Protein AF-A0A9Q0XS38-F1 (afdb_monomer)

Secondary structure (DSSP, 8-state):
--------------HHHHS-TTEETTTTEEPPPHHHHHHHTT----HHHHTT----------EE-GGG------TT---EEEE-TT-SS-TT-EEEE-TTS-EEEEEPP-

Radius of gyration: 23.95 Å; Cα contacts (8 Å, |Δi|>4): 108; chains: 1; bounding box: 45×61×37 Å

Mean predicted aligned error: 16.51 Å

pLDDT: mean 77.58, std 20.33, range [34.41, 97.94]

InterPro domains:
  IPR014905 HIRAN domain [PF08797] (57-109)

Structure (mmCIF, N/CA/C/O backbone):
data_AF-A0A9Q0XS38-F1
#
_entry.id   AF-A0A9Q0XS38-F1
#
loop_
_atom_site.group_PDB
_atom_site.id
_atom_site.type_symbol
_atom_site.label_atom_id
_atom_site.label_alt_id
_atom_site.label_comp_id
_atom_site.label_asym_id
_atom_site.label_entity_id
_atom_site.label_seq_id
_atom_site.pdbx_PDB_ins_code
_atom_site.Cartn_x
_atom_site.Cartn_y
_atom_site.Cartn_z
_atom_site.occupancy
_atom_site.B_iso_or_equiv
_atom_site.auth_seq_id
_atom_site.auth_comp_id
_atom_site.auth_asym_id
_atom_site.auth_atom_id
_atom_site.pdbx_PDB_model_num
ATOM 1 N N . MET A 1 1 ? 14.194 -46.037 -4.304 1.00 35.38 1 MET A N 1
ATOM 2 C CA . MET A 1 1 ? 14.918 -45.305 -3.244 1.00 35.38 1 MET A CA 1
ATOM 3 C C . MET A 1 1 ? 15.001 -46.201 -2.019 1.00 35.38 1 MET A C 1
ATOM 5 O O . MET A 1 1 ? 13.964 -46.520 -1.457 1.00 35.38 1 MET A O 1
ATOM 9 N N . ALA A 1 2 ? 16.195 -46.681 -1.673 1.00 34.41 2 ALA A N 1
ATOM 10 C CA . ALA A 1 2 ? 16.422 -47.560 -0.527 1.00 34.41 2 ALA A CA 1
ATOM 11 C C . ALA A 1 2 ? 17.211 -46.783 0.530 1.00 34.41 2 ALA A C 1
ATOM 13 O O . ALA A 1 2 ? 18.308 -46.304 0.247 1.00 34.41 2 ALA A O 1
ATOM 14 N N . TRP A 1 3 ? 16.641 -46.637 1.722 1.00 34.62 3 TRP A N 1
ATOM 15 C CA . TRP A 1 3 ? 17.322 -46.046 2.866 1.00 34.62 3 TRP A CA 1
ATOM 16 C C . TRP A 1 3 ? 18.259 -47.102 3.451 1.00 34.62 3 TRP A C 1
ATOM 18 O O . TRP A 1 3 ? 17.805 -48.137 3.936 1.00 34.62 3 TRP A O 1
ATOM 28 N N . LYS A 1 4 ? 19.571 -46.873 3.357 1.00 34.50 4 LYS A N 1
ATOM 29 C CA . LYS A 1 4 ? 20.576 -47.652 4.085 1.00 34.50 4 LYS A CA 1
ATOM 30 C C . LYS A 1 4 ? 20.892 -46.897 5.369 1.00 34.50 4 LYS A C 1
ATOM 32 O O . LYS A 1 4 ? 21.496 -45.831 5.314 1.00 34.50 4 LYS A O 1
ATOM 37 N N . PHE A 1 5 ? 20.486 -47.443 6.510 1.00 40.66 5 PHE A N 1
ATOM 38 C CA . PHE A 1 5 ? 21.067 -47.045 7.785 1.00 40.66 5 PHE A CA 1
ATOM 39 C C . PHE A 1 5 ? 22.499 -47.585 7.806 1.00 40.66 5 PHE A C 1
ATOM 41 O O . PHE A 1 5 ? 22.703 -48.797 7.777 1.00 40.66 5 PHE A O 1
ATOM 48 N N . LEU A 1 6 ? 23.485 -46.689 7.768 1.00 43.88 6 LEU A N 1
ATOM 49 C CA . LEU A 1 6 ? 24.872 -47.041 8.050 1.00 43.88 6 LEU A CA 1
ATOM 50 C C . LEU A 1 6 ? 24.936 -47.349 9.550 1.00 43.88 6 LEU A C 1
ATOM 52 O O . LEU A 1 6 ? 24.783 -46.459 10.380 1.00 43.88 6 LEU A O 1
ATOM 56 N N . SER A 1 7 ? 25.072 -48.633 9.869 1.00 49.88 7 SER A N 1
ATOM 57 C CA . SER A 1 7 ? 25.092 -49.216 11.216 1.00 49.88 7 SER A CA 1
ATOM 58 C C . SER A 1 7 ? 26.347 -48.889 12.023 1.00 49.88 7 SER A C 1
ATOM 60 O O . SER A 1 7 ? 26.498 -49.379 13.138 1.00 49.88 7 SER A O 1
ATOM 62 N N . ASP A 1 8 ? 27.234 -48.063 11.483 1.00 52.25 8 ASP A N 1
ATOM 63 C CA . ASP A 1 8 ? 28.558 -47.841 12.047 1.00 52.25 8 ASP A CA 1
ATOM 64 C C . ASP A 1 8 ? 28.575 -46.481 12.747 1.00 52.25 8 ASP A C 1
ATOM 66 O O . ASP A 1 8 ? 29.344 -45.589 12.400 1.00 52.25 8 ASP A O 1
ATOM 70 N N . PHE A 1 9 ? 27.655 -46.313 13.702 1.00 48.19 9 PHE A N 1
ATOM 71 C CA . PHE A 1 9 ? 27.689 -45.243 14.698 1.00 48.19 9 PHE A CA 1
ATOM 72 C C . PHE A 1 9 ? 28.718 -45.645 15.770 1.00 48.19 9 PHE A C 1
ATOM 74 O O . PHE A 1 9 ? 28.434 -46.555 16.556 1.00 48.19 9 PHE A O 1
ATOM 81 N N . PRO A 1 10 ? 29.908 -45.022 15.838 1.00 48.97 10 PRO A N 1
ATOM 82 C CA . PRO A 1 10 ? 30.805 -45.211 16.965 1.00 48.97 10 PRO A CA 1
ATOM 83 C C . PRO A 1 10 ? 30.223 -44.403 18.131 1.00 48.97 10 PRO A C 1
ATOM 85 O O . PRO A 1 10 ? 30.069 -43.189 18.035 1.00 48.97 10 PRO A O 1
ATOM 88 N N . TRP A 1 11 ? 29.857 -45.074 19.223 1.00 48.94 11 TRP A N 1
ATOM 89 C CA . TRP A 1 11 ? 29.331 -44.441 20.443 1.00 48.94 11 TRP A CA 1
ATOM 90 C C . TRP A 1 11 ? 30.412 -43.734 21.283 1.00 48.94 11 TRP A C 1
ATOM 92 O O . TRP A 1 11 ? 30.122 -43.254 22.378 1.00 48.94 11 TRP A O 1
ATOM 102 N N . GLU A 1 12 ? 31.650 -43.661 20.793 1.00 51.22 12 GLU A N 1
ATOM 103 C CA . GLU A 1 12 ? 32.696 -42.831 21.386 1.00 51.22 12 GLU A CA 1
ATOM 104 C C . GLU A 1 12 ? 32.477 -41.379 20.959 1.00 51.22 12 GLU A C 1
ATOM 106 O O . GLU A 1 12 ? 32.822 -40.958 19.858 1.00 51.22 12 GLU A O 1
ATOM 111 N N . LEU A 1 13 ? 31.830 -40.628 21.848 1.00 52.50 13 LEU A N 1
ATOM 112 C CA . LEU A 1 13 ? 31.740 -39.177 21.779 1.00 52.50 13 LEU A CA 1
ATOM 113 C C . LEU A 1 13 ? 33.161 -38.604 21.837 1.00 52.50 13 LEU A C 1
ATOM 115 O O . LEU A 1 13 ? 33.836 -38.772 22.852 1.00 52.50 13 LEU A O 1
ATOM 119 N N . ASP A 1 14 ? 33.600 -37.934 20.772 1.00 58.72 14 ASP A N 1
ATOM 120 C CA . ASP A 1 14 ? 34.826 -37.138 20.797 1.00 58.72 14 ASP A CA 1
ATOM 121 C C . ASP A 1 14 ? 34.632 -35.977 21.798 1.00 58.72 14 ASP A C 1
ATOM 123 O O . ASP A 1 14 ? 33.740 -35.140 21.589 1.00 58.72 14 ASP A O 1
ATOM 127 N N . PRO A 1 15 ? 35.388 -35.929 22.913 1.00 56.75 15 PRO A N 1
ATOM 128 C CA . PRO A 1 15 ? 35.237 -34.891 23.930 1.00 56.75 15 PRO A CA 1
ATOM 129 C C . PRO A 1 15 ? 35.476 -33.483 23.380 1.00 56.75 15 PRO A C 1
ATOM 131 O O . PRO A 1 15 ? 34.891 -32.528 23.899 1.00 56.75 15 PRO A O 1
ATOM 134 N N . ASP A 1 16 ? 36.284 -33.362 22.323 1.00 61.22 16 ASP A N 1
ATOM 135 C CA . ASP A 1 16 ? 36.658 -32.080 21.730 1.00 61.22 16 ASP A CA 1
ATOM 136 C C . ASP A 1 16 ? 35.484 -31.452 20.957 1.00 61.22 16 ASP A C 1
ATOM 138 O O . ASP A 1 16 ? 35.365 -30.231 20.897 1.00 61.22 16 ASP A O 1
ATOM 142 N N . LEU A 1 17 ? 34.547 -32.267 20.452 1.00 55.44 17 LEU A N 1
ATOM 143 C CA . LEU A 1 17 ? 33.346 -31.799 19.743 1.00 55.44 17 LEU A CA 1
ATOM 144 C C . LEU A 1 17 ? 32.199 -31.397 20.683 1.00 55.44 17 LEU A C 1
ATOM 146 O O . LEU A 1 17 ? 31.332 -30.616 20.296 1.00 55.44 17 LEU A O 1
ATOM 150 N N . TYR A 1 18 ? 32.164 -31.915 21.916 1.00 52.69 18 TYR A N 1
ATOM 151 C CA . TYR A 1 18 ? 31.080 -31.625 22.868 1.00 52.69 18 TYR A CA 1
ATOM 152 C C . TYR A 1 18 ? 31.200 -30.228 23.504 1.00 52.69 18 TYR A C 1
ATOM 154 O O . TYR A 1 18 ? 30.210 -29.666 23.977 1.00 52.69 18 TYR A O 1
ATOM 162 N N . GLY A 1 19 ? 32.408 -29.655 23.516 1.00 54.03 19 GLY A N 1
ATOM 163 C CA . GLY A 1 19 ? 32.655 -28.300 24.016 1.00 54.03 19 GLY A CA 1
ATOM 164 C C . GLY A 1 19 ? 32.111 -27.199 23.103 1.00 54.03 19 GLY A C 1
ATOM 165 O O . GLY A 1 19 ? 31.785 -26.105 23.578 1.00 54.03 19 GLY A O 1
ATOM 166 N N . ASP A 1 20 ? 31.947 -27.501 21.816 1.00 58.47 20 ASP A N 1
ATOM 167 C CA . ASP A 1 20 ? 31.521 -26.537 20.815 1.00 58.47 20 ASP A CA 1
ATOM 168 C C . ASP A 1 20 ? 29.996 -26.432 20.788 1.00 58.47 20 ASP A C 1
ATOM 170 O O . ASP A 1 20 ? 29.283 -27.236 20.188 1.00 58.47 20 ASP A O 1
ATOM 174 N N . ARG A 1 21 ? 29.475 -25.361 21.404 1.00 61.53 21 ARG A N 1
ATOM 175 C CA . ARG A 1 21 ? 28.034 -25.022 21.468 1.00 61.53 21 ARG A CA 1
ATOM 176 C C . ARG A 1 21 ? 27.355 -24.861 20.103 1.00 61.53 21 ARG A C 1
ATOM 178 O O . ARG A 1 21 ? 26.148 -24.635 20.047 1.00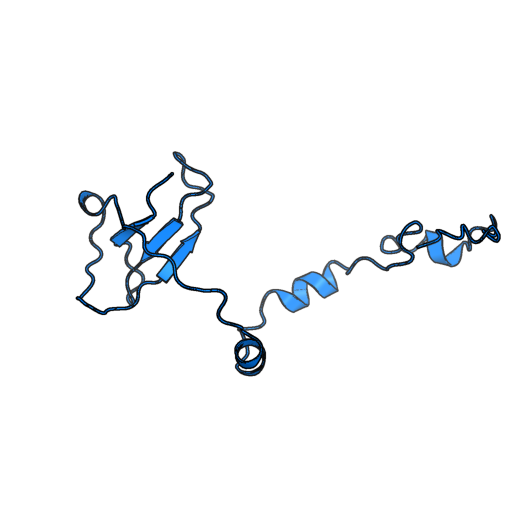 61.53 21 ARG A O 1
ATOM 185 N N . HIS A 1 22 ? 28.125 -24.930 19.025 1.00 67.12 22 HIS A N 1
ATOM 186 C CA . HIS A 1 22 ? 27.659 -24.784 17.660 1.00 67.12 22 HIS A CA 1
ATOM 187 C C . HIS A 1 22 ? 27.567 -26.124 16.920 1.00 67.12 22 HIS A C 1
ATOM 189 O O . HIS A 1 22 ? 27.018 -26.135 15.833 1.00 67.12 22 HIS A O 1
ATOM 195 N N . TYR A 1 23 ? 28.014 -27.260 17.463 1.00 73.56 23 TYR A N 1
ATOM 196 C CA . TYR A 1 23 ? 27.941 -28.535 16.740 1.00 73.56 23 TYR A CA 1
ATOM 197 C C . TYR A 1 23 ? 26.595 -29.258 16.928 1.00 73.56 23 TYR A C 1
ATOM 199 O O . TYR A 1 23 ? 26.163 -29.518 18.052 1.00 73.56 23 TYR A O 1
ATOM 207 N N . ASN A 1 24 ? 25.933 -29.633 15.825 1.00 67.38 24 ASN A N 1
ATOM 208 C CA . ASN A 1 24 ? 24.738 -30.476 15.847 1.00 67.38 24 ASN A CA 1
ATOM 209 C C . ASN A 1 24 ? 25.092 -31.952 15.567 1.00 67.38 24 ASN A C 1
ATOM 211 O O . ASN A 1 24 ? 25.390 -32.304 14.422 1.00 67.38 24 ASN A O 1
ATOM 215 N N . PRO A 1 25 ? 24.970 -32.858 16.554 1.00 65.25 25 PRO A N 1
ATOM 216 C CA . PRO A 1 25 ? 25.325 -34.266 16.378 1.00 65.25 25 PRO A CA 1
ATOM 217 C C . PRO A 1 25 ? 24.348 -35.047 15.483 1.00 65.25 25 PRO A C 1
ATOM 219 O O . PRO A 1 25 ? 24.691 -36.128 15.007 1.00 65.25 25 PRO A O 1
ATOM 222 N N . PHE A 1 26 ? 23.141 -34.527 15.229 1.00 61.22 26 PHE A N 1
ATOM 223 C CA . PHE A 1 26 ? 22.140 -35.190 14.388 1.00 61.22 26 PHE A CA 1
ATOM 224 C C . PHE A 1 26 ? 22.306 -34.868 12.904 1.00 61.22 26 PHE A C 1
ATOM 226 O O . PHE A 1 26 ? 22.072 -35.735 12.064 1.00 61.22 26 PHE A O 1
ATOM 233 N N . THR A 1 27 ? 22.712 -33.639 12.576 1.00 69.31 27 THR A N 1
ATOM 234 C CA . THR A 1 27 ? 22.930 -33.205 11.185 1.00 69.31 27 THR A CA 1
ATOM 235 C C . THR A 1 27 ? 24.406 -33.190 10.785 1.00 69.31 27 THR A C 1
ATOM 237 O O . THR A 1 27 ? 24.695 -33.111 9.597 1.00 69.31 27 THR A O 1
ATOM 240 N N . ARG A 1 28 ? 25.338 -33.330 11.744 1.00 63.66 28 ARG A N 1
ATOM 241 C CA . ARG A 1 28 ? 26.791 -33.127 11.571 1.00 63.66 28 ARG A CA 1
ATOM 242 C C . ARG A 1 28 ? 27.146 -31.737 11.027 1.00 63.66 28 ARG A C 1
ATOM 244 O O . ARG A 1 28 ? 28.157 -31.583 10.347 1.00 63.66 28 ARG A O 1
ATOM 251 N N . GLU A 1 29 ? 26.328 -30.733 11.328 1.00 70.00 29 GLU A N 1
ATOM 252 C CA . GLU A 1 29 ? 26.542 -29.352 10.888 1.00 70.00 29 GLU A CA 1
ATOM 253 C C . GLU A 1 29 ? 26.883 -28.443 12.068 1.00 70.00 29 GLU A C 1
ATOM 255 O O . GLU A 1 29 ? 26.400 -28.649 13.184 1.00 70.00 29 GLU A O 1
ATOM 260 N N . PHE A 1 30 ? 27.701 -27.422 11.806 1.00 73.62 30 PHE A N 1
ATOM 261 C CA . PHE A 1 30 ? 27.945 -26.336 12.748 1.00 73.62 30 PHE A CA 1
ATOM 262 C C . PHE A 1 30 ? 26.898 -25.235 12.536 1.00 73.62 30 PHE A C 1
ATOM 264 O O . PHE A 1 30 ? 26.741 -24.725 11.428 1.00 73.62 30 PHE A O 1
ATOM 271 N N . TYR A 1 31 ? 26.177 -24.862 13.591 1.00 64.44 31 TYR A N 1
ATOM 272 C CA . TYR A 1 31 ? 25.332 -23.678 13.610 1.00 64.44 31 TYR A CA 1
ATOM 273 C C . TYR A 1 31 ? 26.190 -22.425 13.409 1.00 64.44 31 TYR A C 1
ATOM 275 O O . TYR A 1 31 ? 27.263 -22.323 14.011 1.00 64.44 31 TYR A O 1
ATOM 283 N N . PRO A 1 32 ? 25.721 -21.455 12.605 1.00 62.94 32 PRO A N 1
ATOM 284 C CA . PRO A 1 32 ? 26.407 -20.180 12.483 1.00 62.94 32 PRO A CA 1
ATOM 285 C C . PRO A 1 32 ? 26.475 -19.511 13.857 1.00 62.94 32 PRO A C 1
ATOM 287 O O . PRO A 1 32 ? 25.492 -19.491 14.607 1.00 62.94 32 PRO A O 1
ATOM 290 N N . SER A 1 33 ? 27.648 -18.982 14.194 1.00 67.31 33 SER A N 1
ATOM 291 C CA . SER A 1 33 ? 27.837 -18.244 15.435 1.00 67.31 33 SER A CA 1
ATOM 292 C C . SER A 1 33 ? 27.091 -16.907 15.380 1.00 67.31 33 SER A C 1
ATOM 294 O O . SER A 1 33 ? 26.747 -16.400 14.311 1.00 67.31 33 SER A O 1
ATOM 296 N N . LEU A 1 34 ? 26.856 -16.289 16.541 1.00 59.22 34 LEU A N 1
ATOM 297 C CA . LEU A 1 34 ? 26.295 -14.933 16.587 1.00 59.22 34 LEU A CA 1
ATOM 298 C C . LEU A 1 34 ? 27.151 -13.926 15.799 1.00 59.22 34 LEU A C 1
ATOM 300 O O . LEU A 1 34 ? 26.604 -12.982 15.239 1.00 59.22 34 LEU A O 1
ATOM 304 N N . GLU A 1 35 ? 28.464 -14.137 15.718 1.00 62.72 35 GLU A N 1
ATOM 305 C CA . GLU A 1 35 ? 29.393 -13.281 14.975 1.00 62.72 35 GLU A CA 1
ATOM 306 C C . GLU A 1 35 ? 29.193 -13.420 13.456 1.00 62.72 35 GLU A C 1
ATOM 308 O O . GLU A 1 35 ? 29.139 -12.409 12.751 1.00 62.72 35 GLU A O 1
ATOM 313 N N . ASP A 1 36 ? 28.946 -14.642 12.971 1.00 62.38 36 ASP A N 1
ATOM 314 C CA . ASP A 1 36 ? 28.617 -14.914 11.562 1.00 62.38 36 ASP A CA 1
ATOM 315 C C . ASP A 1 36 ? 27.273 -14.288 11.157 1.00 62.38 36 ASP A C 1
ATOM 317 O O . ASP A 1 36 ? 27.113 -13.767 10.053 1.00 62.38 36 ASP A O 1
ATOM 321 N N . ILE A 1 37 ? 26.297 -14.296 12.072 1.00 62.41 37 ILE A N 1
ATOM 322 C CA . ILE A 1 37 ? 24.966 -13.717 11.840 1.00 62.41 37 ILE A CA 1
ATOM 323 C C . ILE A 1 37 ? 25.035 -12.185 11.795 1.00 62.41 37 ILE A C 1
ATOM 325 O O . ILE A 1 37 ? 24.385 -11.552 10.959 1.00 62.41 37 ILE A O 1
ATOM 329 N N . VAL A 1 38 ? 25.823 -11.568 12.681 1.00 59.00 38 VAL A N 1
ATOM 330 C CA . VAL A 1 38 ? 25.958 -10.105 12.747 1.00 59.00 38 VAL A CA 1
ATOM 331 C C . VAL A 1 38 ? 26.678 -9.560 11.509 1.00 59.00 38 VAL A C 1
ATOM 333 O O . VAL A 1 38 ? 26.268 -8.514 11.001 1.00 59.00 38 VAL A O 1
ATOM 336 N N . GLY A 1 39 ? 27.652 -10.293 10.952 1.00 52.97 39 GLY A N 1
ATOM 337 C CA . GLY A 1 39 ? 28.353 -9.916 9.716 1.00 52.97 39 GLY A CA 1
ATOM 338 C C . GLY A 1 39 ? 27.451 -9.816 8.477 1.00 52.97 39 GLY A C 1
ATOM 339 O O . GLY A 1 39 ? 27.707 -8.995 7.598 1.00 52.97 39 GLY A O 1
ATOM 340 N N . ALA A 1 40 ? 26.350 -10.572 8.430 1.00 55.16 40 ALA A N 1
ATOM 341 C CA . ALA A 1 40 ? 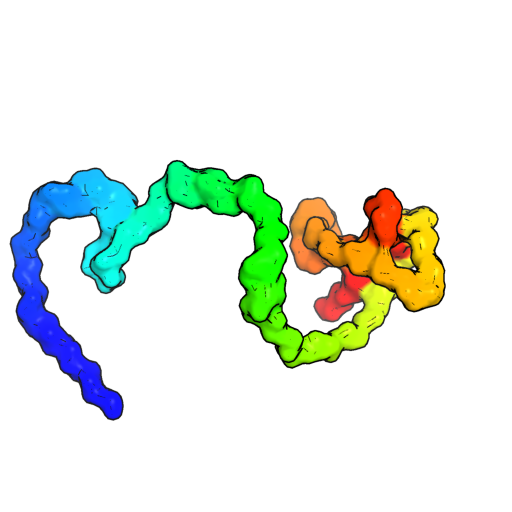25.400 -10.541 7.315 1.00 55.16 40 ALA A CA 1
ATOM 342 C C . ALA A 1 40 ? 24.398 -9.368 7.378 1.00 55.16 40 ALA A C 1
ATOM 344 O O . ALA A 1 40 ? 23.754 -9.042 6.383 1.00 55.16 40 ALA A O 1
ATOM 345 N N . SER A 1 41 ? 24.237 -8.720 8.537 1.00 54.28 41 SER A N 1
ATOM 346 C CA . SER A 1 41 ? 23.104 -7.811 8.785 1.00 54.28 41 SER A CA 1
ATOM 347 C C . SER A 1 41 ? 23.269 -6.366 8.277 1.00 54.28 41 SER A C 1
ATOM 349 O O . SER A 1 41 ? 22.349 -5.563 8.436 1.00 54.28 41 SER A O 1
ATOM 351 N N . VAL A 1 42 ? 24.389 -6.023 7.626 1.00 51.69 42 VAL A N 1
ATOM 352 C CA . VAL A 1 42 ? 24.636 -4.676 7.053 1.00 51.69 42 VAL A CA 1
ATOM 353 C C . VAL A 1 42 ? 25.288 -4.738 5.659 1.00 51.69 42 VAL A C 1
ATOM 355 O O . VAL A 1 42 ? 25.939 -3.792 5.223 1.00 51.69 42 VAL A O 1
ATOM 358 N N . ALA A 1 43 ? 25.126 -5.839 4.921 1.00 51.22 43 ALA A N 1
ATOM 359 C CA . ALA A 1 43 ? 25.478 -5.856 3.504 1.00 51.22 43 ALA A CA 1
ATOM 360 C C . ALA A 1 43 ? 24.289 -5.311 2.700 1.00 51.22 43 ALA A C 1
ATOM 362 O O . ALA A 1 43 ? 23.222 -5.923 2.649 1.00 51.22 43 ALA A O 1
ATOM 363 N N . GLY A 1 44 ? 24.448 -4.117 2.123 1.00 57.50 44 GLY A N 1
ATOM 364 C CA . GLY A 1 44 ? 23.532 -3.630 1.096 1.00 57.50 44 GLY A CA 1
ATOM 365 C C . GLY A 1 44 ? 23.447 -4.657 -0.030 1.00 57.50 44 GLY A C 1
ATOM 366 O O . GLY A 1 44 ? 24.461 -5.252 -0.382 1.00 57.50 44 GLY A O 1
ATOM 367 N N . VAL A 1 45 ? 22.237 -4.879 -0.545 1.00 59.84 45 VAL A N 1
ATOM 368 C CA . VAL A 1 45 ? 21.979 -5.773 -1.682 1.00 59.84 45 VAL A CA 1
ATOM 369 C C . VAL A 1 45 ? 22.958 -5.403 -2.797 1.00 59.84 45 VAL A C 1
ATOM 371 O O . VAL A 1 45 ? 22.936 -4.259 -3.255 1.00 59.84 45 VAL A O 1
ATOM 374 N N . THR A 1 46 ? 23.870 -6.305 -3.155 1.00 61.34 46 THR A N 1
ATOM 375 C CA . THR A 1 46 ? 24.863 -6.023 -4.197 1.00 61.34 46 THR A CA 1
ATOM 376 C C . THR A 1 46 ? 24.242 -6.275 -5.569 1.00 61.34 46 THR A C 1
ATOM 378 O O . THR A 1 46 ? 23.310 -7.069 -5.691 1.00 61.34 46 THR A O 1
ATOM 381 N N . ASP A 1 47 ? 24.727 -5.605 -6.618 1.00 60.94 47 ASP A N 1
ATOM 382 C CA . ASP A 1 47 ? 24.213 -5.820 -7.981 1.00 60.94 47 ASP A CA 1
ATOM 383 C C . ASP A 1 47 ? 24.381 -7.289 -8.434 1.00 60.94 47 ASP A C 1
ATOM 385 O O . ASP A 1 47 ? 23.545 -7.807 -9.170 1.00 60.94 47 ASP A O 1
ATOM 389 N N . GLU A 1 48 ? 25.388 -8.000 -7.910 1.00 65.31 48 GLU A N 1
ATOM 390 C CA . GLU A 1 48 ? 25.606 -9.435 -8.154 1.00 65.31 48 GLU A CA 1
ATOM 391 C C . GLU A 1 48 ? 24.499 -10.321 -7.542 1.00 65.31 48 GLU A C 1
ATOM 393 O O . GLU A 1 48 ? 24.134 -11.351 -8.116 1.00 65.31 48 GLU A O 1
ATOM 398 N N . ASP A 1 49 ? 23.899 -9.907 -6.418 1.00 63.31 49 ASP A N 1
ATOM 399 C CA . ASP A 1 49 ? 22.752 -10.604 -5.817 1.00 63.31 49 ASP A CA 1
ATOM 400 C C . ASP A 1 49 ? 21.477 -10.431 -6.663 1.00 63.31 49 ASP A C 1
ATOM 402 O O . ASP A 1 49 ? 20.599 -11.298 -6.668 1.00 63.31 49 ASP A O 1
ATOM 406 N N . LEU A 1 50 ? 21.363 -9.319 -7.401 1.00 63.72 50 LEU A N 1
ATOM 407 C CA . LEU A 1 50 ? 20.208 -9.032 -8.256 1.00 63.72 50 LEU A CA 1
ATOM 408 C C . LEU A 1 50 ? 20.204 -9.871 -9.538 1.00 63.72 50 LEU A C 1
ATOM 410 O O . LEU A 1 50 ? 19.127 -10.266 -9.989 1.00 63.72 50 LEU A O 1
ATOM 414 N N . ASP A 1 51 ? 21.378 -10.202 -10.078 1.00 70.06 51 ASP A N 1
ATOM 415 C CA . ASP A 1 51 ? 21.526 -11.032 -11.284 1.00 70.06 51 ASP A CA 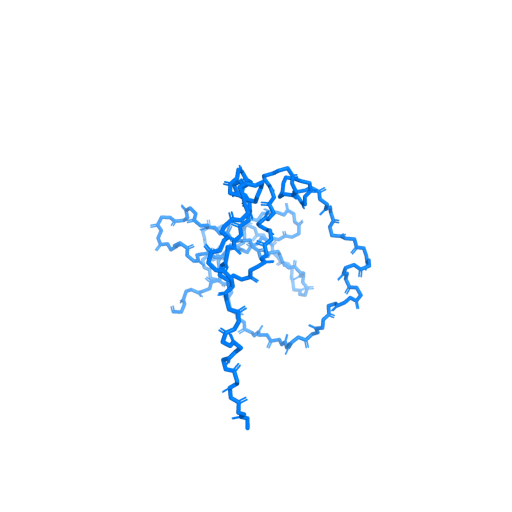1
ATOM 416 C C . ASP A 1 51 ? 21.064 -12.486 -11.076 1.00 70.06 51 ASP A C 1
ATOM 418 O O . ASP A 1 51 ? 20.753 -13.198 -12.034 1.00 70.06 51 ASP A O 1
ATOM 422 N N . SER A 1 52 ? 20.940 -12.922 -9.819 1.00 81.31 52 SER A N 1
ATOM 423 C CA . SER A 1 52 ? 20.411 -14.243 -9.457 1.00 81.31 52 SER A CA 1
ATOM 424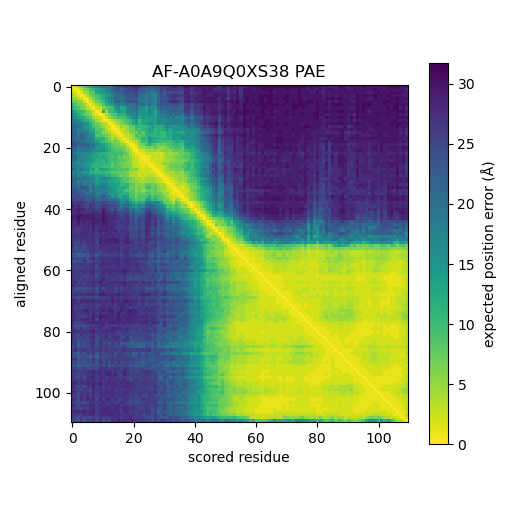 C C . SER A 1 52 ? 18.883 -14.273 -9.286 1.00 81.31 52 SER A C 1
ATOM 426 O O . SER A 1 52 ? 18.301 -15.345 -9.088 1.00 81.31 52 SER A O 1
ATOM 428 N N . ASN A 1 53 ? 18.198 -13.126 -9.364 1.00 84.81 53 ASN A N 1
ATOM 429 C CA . ASN A 1 53 ? 16.763 -13.049 -9.100 1.00 84.81 53 ASN A CA 1
ATOM 430 C C . ASN A 1 53 ? 15.933 -13.504 -10.307 1.00 84.81 53 ASN A C 1
ATOM 432 O O . ASN A 1 53 ? 15.939 -12.893 -11.374 1.00 84.81 53 ASN A O 1
ATOM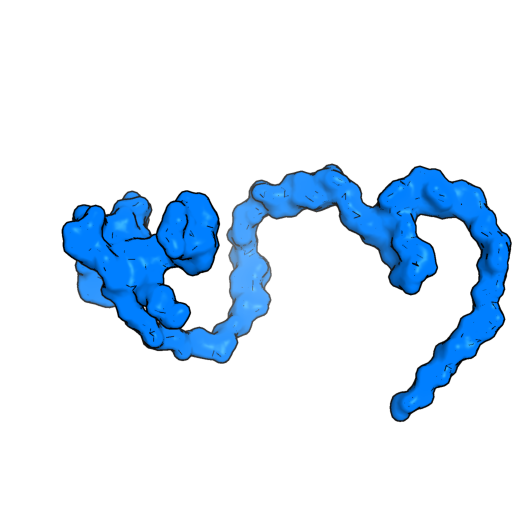 436 N N . VAL A 1 54 ? 15.131 -14.554 -10.115 1.00 92.62 54 VAL A N 1
ATOM 437 C CA . VAL A 1 54 ? 14.201 -15.060 -11.133 1.00 92.62 54 VAL A CA 1
ATOM 438 C C . VAL A 1 54 ? 12.792 -14.517 -10.889 1.00 92.62 54 VAL A C 1
ATOM 440 O O . VAL A 1 54 ? 12.275 -14.546 -9.771 1.00 92.62 54 VAL A O 1
ATOM 443 N N . LEU A 1 55 ? 12.130 -14.056 -11.954 1.00 92.19 55 LEU A N 1
ATOM 444 C CA . LEU A 1 55 ? 10.729 -13.642 -11.897 1.00 92.19 55 LEU A CA 1
ATOM 445 C C . LEU A 1 55 ? 9.818 -14.861 -11.695 1.00 92.19 55 LEU A C 1
ATOM 447 O O . LEU A 1 55 ? 9.569 -15.623 -12.627 1.00 92.19 55 LEU A O 1
ATOM 451 N N . PHE A 1 56 ? 9.252 -15.003 -10.496 1.00 95.12 56 PHE A N 1
ATOM 452 C CA . PHE A 1 56 ? 8.255 -16.044 -10.219 1.00 95.12 56 PHE A CA 1
ATOM 453 C C . PHE A 1 56 ? 6.896 -15.768 -10.879 1.00 95.12 56 PHE A C 1
ATOM 455 O O . PHE A 1 56 ? 6.178 -16.698 -11.239 1.00 95.12 56 PHE A O 1
ATOM 462 N N . GLY A 1 57 ? 6.519 -14.496 -11.026 1.00 96.50 57 GLY A N 1
ATOM 463 C CA . GLY A 1 57 ? 5.238 -14.091 -11.600 1.00 96.50 57 GLY A CA 1
ATOM 464 C C . GLY A 1 57 ? 4.820 -12.687 -11.173 1.00 96.50 57 GLY A C 1
ATOM 465 O O . GLY A 1 57 ? 5.591 -11.956 -10.556 1.00 96.50 57 GLY A O 1
ATOM 466 N N . SER A 1 58 ? 3.581 -12.307 -11.492 1.00 95.75 58 SER A N 1
ATOM 467 C CA . SER A 1 58 ? 2.988 -11.034 -11.066 1.00 95.75 58 SER A CA 1
ATOM 468 C C . SER A 1 58 ? 1.636 -11.261 -10.398 1.00 95.75 58 SER A C 1
ATOM 470 O O . SER A 1 58 ? 0.876 -12.151 -10.783 1.00 95.75 58 SER A O 1
ATOM 472 N N . LEU A 1 59 ? 1.333 -10.444 -9.391 1.00 95.62 59 LEU A N 1
ATOM 473 C CA . LEU A 1 59 ? 0.063 -10.462 -8.677 1.00 95.62 59 LEU A CA 1
ATOM 474 C C . LEU A 1 59 ? -0.580 -9.081 -8.755 1.00 95.62 59 LEU A C 1
ATOM 476 O O . LEU A 1 59 ? 0.084 -8.062 -8.576 1.00 95.62 59 LEU A O 1
ATOM 480 N N . ARG A 1 60 ? -1.894 -9.051 -8.990 1.00 95.81 60 ARG A N 1
ATOM 481 C CA . ARG A 1 60 ? -2.695 -7.828 -8.905 1.00 95.81 60 ARG A CA 1
ATOM 482 C C . ARG A 1 60 ?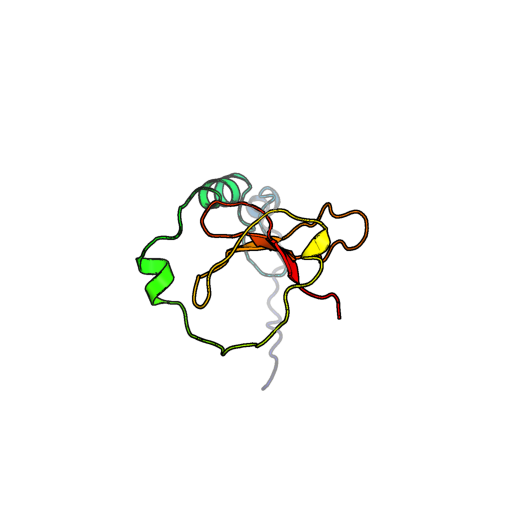 -3.399 -7.774 -7.557 1.00 95.81 60 ARG A C 1
ATOM 484 O O . ARG A 1 60 ? -4.070 -8.725 -7.168 1.00 95.81 60 ARG A O 1
ATOM 491 N N . GLY A 1 61 ? -3.260 -6.647 -6.873 1.00 93.94 61 GLY A N 1
ATOM 492 C CA . GLY A 1 61 ? -3.912 -6.370 -5.599 1.00 93.94 61 GLY A CA 1
ATOM 493 C C . GLY A 1 61 ? -4.420 -4.935 -5.538 1.00 93.94 61 GLY A C 1
ATOM 494 O O . GLY A 1 61 ? -4.181 -4.137 -6.444 1.00 93.94 61 GLY A O 1
ATOM 495 N N . SER A 1 62 ? -5.131 -4.613 -4.461 1.00 95.75 62 SER A N 1
ATOM 496 C CA . SER A 1 62 ? -5.643 -3.266 -4.202 1.00 95.75 62 SER A CA 1
ATOM 497 C C . SER A 1 62 ? -5.033 -2.693 -2.931 1.00 95.75 62 SER A C 1
ATOM 499 O O . SER A 1 62 ? -4.941 -3.383 -1.911 1.00 95.75 62 SER A O 1
ATOM 501 N N . VAL A 1 63 ? -4.692 -1.407 -2.988 1.00 96.69 63 VAL A N 1
ATOM 502 C CA . VAL A 1 63 ? -4.351 -0.609 -1.810 1.00 96.69 63 VAL A CA 1
ATOM 503 C C . VAL A 1 63 ? -5.646 -0.083 -1.196 1.00 96.69 63 VAL A C 1
ATOM 505 O O . VAL A 1 63 ? -6.487 0.490 -1.888 1.00 96.69 63 VAL A O 1
ATOM 508 N N . VAL A 1 64 ? -5.828 -0.306 0.102 1.00 97.19 64 VAL A N 1
ATOM 509 C CA . VAL A 1 64 ? -6.993 0.139 0.875 1.00 97.19 64 VAL A CA 1
ATOM 510 C C . VAL A 1 64 ? -6.565 1.110 1.973 1.00 97.19 64 VAL A C 1
ATOM 512 O O . VAL A 1 64 ? -5.380 1.312 2.225 1.00 97.19 64 VAL A O 1
ATOM 515 N N . GLY A 1 65 ? -7.541 1.740 2.629 1.00 96.44 65 GLY A N 1
ATOM 516 C CA . GLY A 1 65 ? -7.264 2.682 3.716 1.00 96.44 65 GLY A CA 1
ATOM 517 C C . GLY A 1 65 ? -6.809 4.070 3.256 1.00 96.44 65 GLY A C 1
ATOM 518 O O . GLY A 1 65 ? -6.406 4.860 4.098 1.00 96.44 65 GLY A O 1
ATOM 519 N N . LEU A 1 66 ? -6.949 4.397 1.964 1.00 96.50 66 LEU A N 1
ATOM 520 C CA . LEU A 1 66 ? -6.505 5.668 1.361 1.00 96.50 66 LEU A CA 1
ATOM 521 C C . LEU A 1 66 ? -6.993 6.920 2.106 1.00 96.50 66 LEU A C 1
ATOM 523 O O . LEU A 1 66 ? -6.304 7.925 2.160 1.00 96.50 66 LEU A O 1
ATOM 527 N N . ARG A 1 67 ? -8.180 6.862 2.719 1.00 97.38 67 ARG A N 1
ATOM 528 C CA . ARG A 1 67 ? -8.762 7.992 3.462 1.00 97.38 67 ARG A CA 1
ATOM 529 C C . ARG A 1 67 ? -8.025 8.348 4.763 1.00 97.38 67 ARG A C 1
ATOM 531 O O . ARG A 1 67 ? -8.334 9.375 5.352 1.00 97.38 67 ARG A O 1
ATOM 538 N N . TYR A 1 68 ? -7.161 7.462 5.260 1.00 96.81 68 TYR A N 1
ATOM 539 C CA . TYR A 1 68 ? -6.486 7.606 6.555 1.00 96.81 68 TYR A CA 1
ATOM 540 C C . TYR A 1 68 ? -5.049 8.114 6.428 1.00 96.81 68 TYR A C 1
ATOM 542 O O . TYR A 1 68 ? -4.414 8.370 7.447 1.00 96.81 68 TYR A O 1
ATOM 550 N N . TYR A 1 69 ? -4.547 8.270 5.202 1.00 96.69 69 TYR A N 1
ATOM 551 C CA . TYR A 1 69 ? -3.181 8.699 4.942 1.00 96.69 69 TYR A CA 1
ATOM 552 C C . TYR A 1 69 ? -3.145 9.816 3.906 1.00 96.69 69 TYR A C 1
ATOM 554 O O . TYR A 1 69 ? -4.086 10.008 3.140 1.00 96.69 69 TYR A O 1
ATOM 562 N N . THR A 1 70 ? -2.053 10.571 3.914 1.00 96.62 70 THR A N 1
ATOM 563 C CA . THR A 1 70 ? -1.873 11.759 3.073 1.00 96.62 70 THR A CA 1
ATOM 564 C C . THR A 1 70 ? -0.959 11.518 1.880 1.00 96.62 70 THR A C 1
ATOM 566 O O . THR A 1 70 ? -0.854 12.400 1.034 1.00 96.62 70 THR A O 1
ATOM 569 N N . GLY A 1 71 ? -0.297 10.359 1.807 1.00 96.06 71 GLY A N 1
ATOM 570 C CA . GLY A 1 71 ? 0.614 10.039 0.718 1.00 96.06 71 GLY A CA 1
ATOM 571 C C . GLY A 1 71 ? -0.110 10.060 -0.622 1.00 96.06 71 GLY A C 1
ATOM 572 O O . GLY A 1 71 ? -1.143 9.413 -0.806 1.00 96.06 71 GLY A O 1
ATOM 573 N N . VAL A 1 72 ? 0.456 10.806 -1.564 1.00 96.25 72 VAL A N 1
ATOM 574 C CA . VAL A 1 72 ? -0.038 10.900 -2.939 1.00 96.25 72 VAL A CA 1
ATOM 575 C C . VAL A 1 72 ? 0.828 10.024 -3.832 1.00 96.25 72 VAL A C 1
ATOM 577 O O . VAL A 1 72 ? 2.032 9.891 -3.603 1.00 96.25 72 VAL A O 1
ATOM 580 N N . VAL A 1 73 ? 0.203 9.423 -4.841 1.00 97.06 73 VAL A N 1
ATOM 581 C CA . VAL A 1 73 ? 0.875 8.622 -5.861 1.00 97.06 73 VAL A CA 1
ATOM 582 C C . VAL A 1 73 ? 0.332 9.002 -7.233 1.00 97.06 73 VAL A C 1
ATOM 584 O O . VAL A 1 73 ? -0.866 9.259 -7.384 1.00 97.06 73 VAL A O 1
ATOM 587 N N . ASN A 1 74 ? 1.201 9.04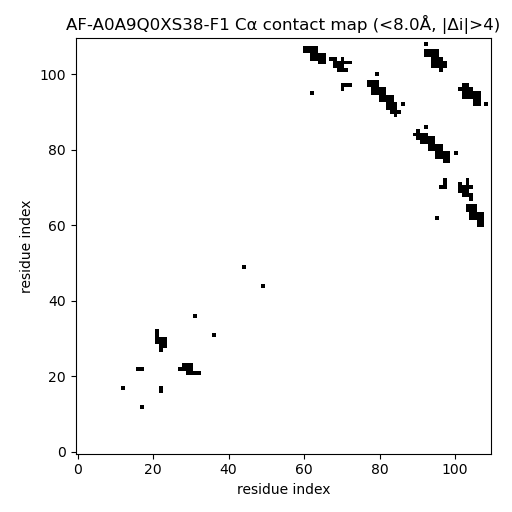4 -8.234 1.00 96.69 74 ASN A N 1
ATOM 588 C CA . ASN A 1 74 ? 0.824 9.279 -9.618 1.00 96.69 74 ASN A CA 1
ATOM 589 C C . ASN A 1 74 ? 0.484 7.965 -10.330 1.00 96.69 74 ASN A C 1
ATOM 591 O O . ASN A 1 74 ? 0.872 6.868 -9.920 1.00 96.69 74 ASN A O 1
ATOM 595 N N . ASN A 1 75 ? -0.224 8.072 -11.454 1.00 96.31 75 ASN A N 1
ATOM 596 C CA . ASN A 1 75 ? -0.435 6.921 -12.326 1.00 96.31 75 ASN A CA 1
ATOM 597 C C . ASN A 1 75 ? 0.910 6.429 -12.877 1.00 96.31 75 ASN A C 1
ATOM 599 O O . ASN A 1 75 ? 1.716 7.229 -13.346 1.00 96.31 75 ASN A O 1
ATOM 603 N N . ASN A 1 76 ? 1.106 5.108 -12.876 1.00 94.25 76 ASN A N 1
ATOM 604 C CA . ASN A 1 76 ? 2.349 4.435 -13.278 1.00 94.25 76 ASN A CA 1
ATOM 605 C C . ASN A 1 76 ? 3.572 4.740 -12.391 1.00 94.25 76 ASN A C 1
ATOM 607 O O . ASN A 1 76 ? 4.702 4.505 -12.812 1.00 94.25 76 ASN A O 1
ATOM 611 N N . GLU A 1 77 ? 3.365 5.232 -11.171 1.00 94.56 77 GLU A N 1
ATOM 612 C CA . GLU A 1 77 ? 4.439 5.403 -10.193 1.00 94.56 77 GLU A CA 1
ATOM 613 C C . GLU A 1 77 ? 4.650 4.117 -9.379 1.00 94.56 77 GLU A C 1
ATOM 615 O O . GLU A 1 77 ? 3.700 3.416 -9.015 1.00 94.56 77 GLU A O 1
ATOM 620 N N . MET A 1 78 ? 5.916 3.792 -9.108 1.00 95.25 78 MET A N 1
ATOM 621 C CA . MET A 1 78 ? 6.273 2.671 -8.242 1.00 95.25 78 MET A CA 1
ATOM 622 C C . MET A 1 78 ? 6.011 3.013 -6.775 1.00 95.25 78 MET A C 1
ATOM 624 O O . MET A 1 78 ? 6.177 4.148 -6.338 1.00 95.25 78 MET A O 1
ATOM 628 N N . VAL A 1 79 ? 5.641 2.000 -6.000 1.00 97.25 79 VAL A N 1
ATOM 629 C CA . VAL A 1 79 ? 5.408 2.121 -4.559 1.00 97.25 79 VAL A CA 1
ATOM 630 C C . VAL A 1 79 ? 6.263 1.120 -3.803 1.00 97.25 79 VAL A C 1
ATOM 632 O O . VAL A 1 79 ? 6.551 0.030 -4.299 1.00 97.25 79 VAL A O 1
ATOM 635 N N . ALA A 1 80 ? 6.637 1.478 -2.581 1.00 96.75 80 ALA A N 1
ATOM 636 C CA . ALA A 1 80 ? 7.357 0.597 -1.681 1.00 96.75 80 ALA A CA 1
ATOM 637 C C . ALA A 1 80 ? 6.377 -0.171 -0.787 1.00 96.75 80 ALA A C 1
ATOM 639 O O . ALA A 1 80 ? 5.446 0.400 -0.215 1.00 96.75 80 ALA A O 1
ATOM 640 N N . LEU A 1 81 ? 6.613 -1.474 -0.635 1.00 96.62 81 LEU A N 1
ATOM 641 C CA . LEU A 1 81 ? 5.889 -2.325 0.305 1.00 96.62 81 LEU A CA 1
ATOM 642 C C . LEU A 1 81 ? 6.741 -2.527 1.557 1.00 96.62 81 LEU A C 1
ATOM 644 O O . LEU A 1 81 ? 7.877 -2.986 1.467 1.00 96.62 81 LEU A O 1
ATOM 648 N N . GLN A 1 82 ? 6.18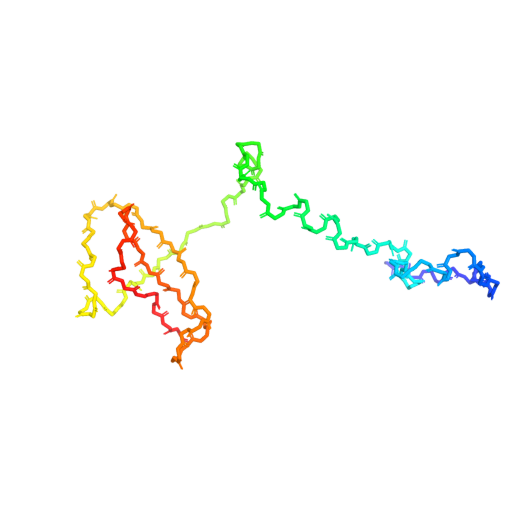7 -2.220 2.729 1.00 96.62 82 GLN A N 1
ATOM 649 C CA . GLN A 1 82 ? 6.889 -2.370 4.002 1.00 96.62 82 GLN A CA 1
ATOM 650 C C . GLN A 1 82 ? 6.034 -3.153 4.999 1.00 96.62 82 GLN A C 1
ATOM 652 O O . GLN A 1 82 ? 4.854 -2.868 5.202 1.00 96.62 82 GLN A O 1
ATOM 657 N N . ARG A 1 83 ? 6.631 -4.153 5.651 1.00 97.44 83 ARG A N 1
ATOM 658 C CA . ARG A 1 83 ? 5.973 -4.912 6.724 1.00 97.44 83 ARG A CA 1
ATOM 659 C C . ARG A 1 83 ? 5.729 -4.017 7.942 1.00 97.44 83 ARG A C 1
ATOM 661 O O . ARG A 1 83 ? 6.602 -3.243 8.327 1.00 97.44 83 ARG A O 1
ATOM 668 N N . GLU A 1 84 ? 4.571 -4.174 8.579 1.00 96.69 84 GLU A N 1
ATOM 669 C CA . GLU A 1 84 ? 4.207 -3.484 9.821 1.00 96.69 84 GLU A CA 1
ATOM 670 C C . GLU A 1 84 ? 3.798 -4.507 10.901 1.00 96.69 84 GLU A C 1
ATOM 672 O O . GLU A 1 84 ? 2.620 -4.653 11.225 1.00 96.69 84 GLU A O 1
ATOM 677 N N . PRO A 1 85 ? 4.757 -5.269 11.461 1.00 96.62 85 PRO A N 1
ATOM 678 C CA . PRO A 1 85 ? 4.456 -6.343 12.412 1.00 96.62 85 PRO A CA 1
ATOM 679 C C . PRO A 1 85 ? 3.893 -5.841 13.749 1.00 96.62 85 PRO A C 1
ATOM 681 O O . PRO A 1 85 ? 3.219 -6.593 14.447 1.00 96.62 85 PRO A O 1
ATOM 684 N N . ALA A 1 86 ? 4.151 -4.577 14.096 1.00 96.25 86 ALA A N 1
ATOM 685 C CA . ALA A 1 86 ? 3.647 -3.928 15.305 1.00 96.25 86 ALA A CA 1
ATOM 686 C C . ALA A 1 86 ? 2.237 -3.326 15.137 1.00 96.25 86 ALA A C 1
ATOM 688 O O . ALA A 1 86 ? 1.758 -2.635 16.036 1.00 96.25 86 ALA A O 1
ATOM 689 N N . ASN A 1 87 ? 1.568 -3.552 14.000 1.00 95.44 87 ASN A N 1
ATOM 690 C CA . ASN A 1 87 ? 0.214 -3.056 13.783 1.00 95.44 87 ASN A CA 1
ATOM 691 C C . ASN A 1 87 ? -0.765 -3.734 14.770 1.00 95.44 87 ASN A C 1
ATOM 693 O O . ASN A 1 87 ? -0.846 -4.966 14.801 1.00 95.44 87 ASN A O 1
ATOM 697 N N . PRO A 1 88 ? -1.536 -2.963 15.562 1.00 95.62 88 PRO A N 1
ATOM 698 C CA . PRO A 1 88 ? -2.377 -3.514 16.627 1.00 95.62 88 PRO A CA 1
ATOM 699 C C . PRO A 1 88 ? -3.587 -4.307 16.110 1.00 95.62 88 PRO A C 1
ATOM 701 O O . PRO A 1 88 ? -4.162 -5.095 16.858 1.00 95.62 88 PRO A O 1
ATOM 704 N N . TYR A 1 89 ? -3.984 -4.115 14.849 1.00 94.94 89 TYR A N 1
ATOM 705 C CA . TYR A 1 89 ? -5.153 -4.767 14.251 1.00 94.94 89 TYR A CA 1
ATOM 706 C C . TYR A 1 89 ? -4.785 -6.007 13.428 1.00 94.94 89 TYR A C 1
ATOM 708 O O . TYR A 1 89 ? -5.582 -6.948 13.323 1.00 94.94 89 TYR A O 1
ATOM 716 N N . ASP A 1 90 ? -3.594 -6.014 12.824 1.00 96.81 90 ASP A N 1
ATOM 717 C CA . ASP A 1 90 ? -3.110 -7.119 11.999 1.00 96.81 90 ASP A CA 1
ATOM 718 C C . ASP A 1 90 ? -1.577 -7.217 11.987 1.00 96.81 90 ASP A C 1
ATOM 720 O O . ASP A 1 90 ? -0.897 -6.463 11.298 1.00 96.81 90 ASP A O 1
ATOM 724 N N . LYS A 1 91 ? -1.019 -8.235 12.653 1.00 96.31 91 LYS A N 1
ATOM 725 C CA . LYS A 1 91 ? 0.427 -8.541 12.632 1.00 96.31 91 LYS A CA 1
ATOM 726 C C . LYS A 1 91 ? 0.985 -8.820 11.224 1.00 96.31 91 LYS A C 1
ATOM 728 O O . LYS A 1 91 ? 2.195 -8.745 10.991 1.00 96.31 91 LYS A O 1
ATOM 733 N N . ASN A 1 92 ? 0.121 -9.166 10.269 1.00 96.06 92 ASN A N 1
ATOM 734 C CA . ASN A 1 92 ? 0.476 -9.399 8.872 1.00 96.06 92 ASN A CA 1
ATOM 735 C C . ASN A 1 92 ? 0.269 -8.155 7.990 1.00 96.06 92 ASN A C 1
ATOM 737 O O . ASN A 1 92 ? 0.454 -8.242 6.778 1.00 96.06 92 ASN A O 1
ATOM 741 N N . ALA A 1 93 ? 0.013 -6.981 8.577 1.00 97.12 93 ALA A N 1
ATOM 742 C CA . ALA A 1 93 ? -0.153 -5.736 7.836 1.00 97.12 93 ALA A CA 1
ATOM 743 C C . ALA A 1 93 ? 1.084 -5.376 6.997 1.00 97.12 93 ALA A C 1
ATOM 745 O O . ALA A 1 93 ? 2.231 -5.449 7.452 1.00 97.12 93 ALA A O 1
ATOM 746 N N . ILE A 1 94 ? 0.840 -4.967 5.754 1.00 97.62 94 ILE A N 1
ATOM 747 C CA . ILE A 1 94 ? 1.852 -4.436 4.838 1.00 97.62 94 ILE A CA 1
ATOM 748 C C . ILE A 1 94 ? 1.407 -3.029 4.465 1.00 97.62 94 ILE A C 1
ATOM 750 O O . ILE A 1 94 ? 0.357 -2.863 3.837 1.00 97.62 94 ILE A O 1
ATOM 754 N N . LYS A 1 95 ? 2.178 -2.025 4.875 1.00 97.06 95 LYS A N 1
ATOM 755 C CA . LYS A 1 95 ? 1.939 -0.640 4.478 1.00 97.06 95 LYS A CA 1
ATOM 756 C C . LYS A 1 95 ? 2.532 -0.372 3.100 1.00 97.06 95 LYS A C 1
ATOM 758 O O . LYS A 1 95 ? 3.526 -0.985 2.704 1.00 97.06 95 LYS A O 1
ATOM 763 N N . VAL A 1 96 ? 1.888 0.535 2.381 1.00 97.94 96 VAL A N 1
ATOM 764 C CA . VAL A 1 96 ? 2.274 0.968 1.040 1.00 97.94 96 VAL A CA 1
ATOM 765 C C . VAL A 1 96 ? 2.713 2.420 1.127 1.00 97.94 96 VAL A C 1
ATOM 767 O O . VAL A 1 96 ? 1.914 3.270 1.528 1.00 97.94 96 VAL A O 1
ATOM 770 N N . ASN A 1 97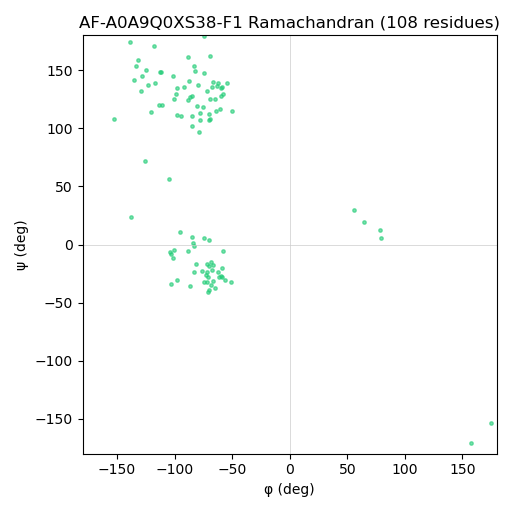 ? 3.962 2.691 0.756 1.00 97.62 97 ASN A N 1
ATOM 771 C CA . ASN A 1 97 ? 4.543 4.031 0.763 1.00 97.62 97 ASN A CA 1
ATOM 772 C C . ASN A 1 97 ? 4.831 4.499 -0.669 1.00 97.62 97 ASN A C 1
ATOM 774 O O . ASN A 1 97 ? 5.153 3.684 -1.537 1.00 97.62 97 ASN A O 1
ATOM 778 N N . ASN A 1 98 ? 4.744 5.804 -0.912 1.00 96.69 98 ASN A N 1
ATOM 779 C CA . ASN A 1 98 ? 5.199 6.405 -2.166 1.00 96.69 98 ASN A CA 1
ATOM 780 C C . ASN A 1 98 ? 6.737 6.482 -2.227 1.00 96.69 98 ASN A C 1
ATOM 782 O O . ASN A 1 98 ? 7.436 6.096 -1.284 1.00 96.69 98 ASN A O 1
ATOM 786 N N . VAL A 1 99 ? 7.271 7.006 -3.334 1.00 94.75 99 VAL A N 1
ATOM 787 C CA . VAL A 1 99 ? 8.725 7.181 -3.517 1.00 94.75 99 VAL A CA 1
ATOM 788 C C . VAL A 1 99 ? 9.352 8.137 -2.496 1.00 94.75 99 VAL A C 1
ATOM 790 O O . VAL A 1 99 ? 10.536 8.020 -2.196 1.00 94.75 99 VAL A O 1
ATOM 793 N N . ASN A 1 100 ? 8.553 9.039 -1.916 1.00 93.94 100 ASN A N 1
ATOM 794 C CA . ASN A 1 100 ? 8.979 9.973 -0.871 1.00 93.94 100 ASN A CA 1
ATOM 795 C C . ASN A 1 100 ? 8.948 9.345 0.537 1.00 93.94 100 ASN A C 1
ATOM 797 O O . ASN A 1 100 ? 9.285 10.010 1.514 1.00 93.94 100 ASN A O 1
ATOM 801 N N . GLY A 1 101 ? 8.536 8.078 0.663 1.00 94.00 101 GLY A N 1
ATOM 802 C CA . GLY A 1 101 ? 8.417 7.374 1.940 1.00 94.00 101 GLY A CA 1
ATOM 803 C C . GLY A 1 101 ? 7.150 7.706 2.735 1.00 94.00 101 GLY A C 1
ATOM 804 O O . GLY A 1 101 ? 6.989 7.219 3.855 1.00 94.00 101 GLY A O 1
ATOM 805 N N . GLU A 1 102 ? 6.229 8.491 2.175 1.00 97.19 102 GLU A N 1
ATOM 806 C CA . GLU A 1 102 ? 4.945 8.799 2.799 1.00 97.19 102 GLU A CA 1
ATOM 807 C C . GLU A 1 102 ? 3.968 7.643 2.607 1.00 97.19 102 GLU A C 1
ATOM 809 O O . GLU A 1 102 ? 3.839 7.073 1.520 1.00 97.19 102 GLU A O 1
ATOM 814 N N . GLN A 1 103 ? 3.239 7.310 3.667 1.00 97.75 103 GLN A N 1
ATOM 815 C CA . GLN A 1 103 ? 2.261 6.236 3.615 1.00 97.75 103 GLN A CA 1
ATOM 816 C C . GLN A 1 103 ? 1.041 6.655 2.791 1.00 97.75 103 GLN A C 1
ATOM 818 O O . GLN A 1 103 ? 0.470 7.723 3.000 1.00 97.75 103 GLN A O 1
ATOM 823 N N . VAL A 1 104 ? 0.630 5.784 1.875 1.00 97.88 104 VAL A N 1
ATOM 824 C CA . VAL A 1 104 ? -0.563 5.942 1.029 1.00 97.88 104 VAL A CA 1
ATOM 825 C C . VAL A 1 104 ? -1.700 5.055 1.543 1.00 97.88 104 VAL A C 1
ATOM 827 O O . VAL A 1 104 ? -2.874 5.412 1.475 1.00 97.88 104 VAL A O 1
ATOM 830 N N . GLY A 1 105 ? -1.368 3.878 2.079 1.00 97.69 105 GLY A N 1
ATOM 831 C CA . GLY A 1 105 ? -2.364 2.925 2.554 1.00 97.69 105 GLY A CA 1
ATOM 832 C C . GLY A 1 105 ? -1.775 1.603 3.018 1.00 97.69 105 GLY A C 1
ATOM 833 O O . GLY A 1 105 ? -0.612 1.516 3.417 1.00 97.69 105 GLY A O 1
ATOM 834 N N . HIS A 1 106 ? -2.600 0.563 2.936 1.00 97.81 106 HIS A N 1
ATOM 835 C CA . HIS A 1 106 ? -2.252 -0.810 3.291 1.00 97.81 106 HIS A CA 1
ATOM 836 C C . HIS A 1 106 ? -2.704 -1.790 2.213 1.00 97.81 106 HIS A C 1
ATOM 838 O O . HIS A 1 106 ? -3.685 -1.553 1.506 1.00 97.81 106 HIS A O 1
ATOM 844 N N . ILE A 1 107 ? -2.017 -2.926 2.116 1.00 97.19 107 ILE A N 1
ATOM 845 C CA . ILE A 1 107 ? -2.517 -4.067 1.347 1.00 97.19 107 ILE A CA 1
ATOM 846 C C . ILE A 1 107 ? -3.751 -4.634 2.048 1.00 97.19 107 ILE A C 1
ATOM 848 O O . ILE A 1 107 ? -3.776 -4.786 3.271 1.00 97.19 107 ILE A O 1
ATOM 852 N N . LYS A 1 108 ? -4.792 -4.934 1.265 1.00 95.19 108 LYS A N 1
ATOM 853 C CA . LYS A 1 108 ? -6.026 -5.524 1.785 1.00 95.19 108 LYS A CA 1
ATOM 854 C C . LYS A 1 108 ? -5.730 -6.844 2.508 1.00 95.19 108 LYS A C 1
ATOM 856 O O . LYS A 1 108 ? -5.103 -7.736 1.942 1.00 95.19 108 LYS A O 1
ATOM 861 N N . ARG A 1 109 ? -6.247 -6.974 3.733 1.00 88.38 109 ARG A N 1
ATOM 862 C CA . ARG A 1 109 ? -6.285 -8.242 4.467 1.00 88.38 109 ARG A CA 1
ATOM 863 C C . ARG A 1 109 ? -7.277 -9.190 3.784 1.00 88.38 109 ARG A C 1
ATOM 865 O O . ARG A 1 109 ? -8.428 -8.800 3.567 1.00 88.38 109 ARG A O 1
ATOM 872 N N . ASN A 1 110 ? -6.815 -10.388 3.434 1.00 75.50 110 ASN A N 1
ATOM 873 C CA . ASN A 1 110 ? -7.656 -11.482 2.940 1.00 75.50 110 ASN A CA 1
ATOM 874 C C . ASN A 1 110 ? -8.162 -12.348 4.093 1.00 75.50 110 ASN A C 1
ATOM 876 O O . ASN A 1 110 ? -7.420 -12.479 5.096 1.00 75.50 110 ASN A O 1
#

Organism: NCBI:txid171643

Sequence (110 aa):
MAWKFLSDFPWELDPDLYGDRHYNPFTREFYPSLEDIVGASVAGVTDEDLDSNVLFGSLRGSVVGLRYYTGVVNNNEMVALQREPANPYDKNAIKVNNVNGEQVGHIKRN

Foldseek 3Di:
DDDDDPPPDDPPDDPVQVPQPQADPVVRDGHDDPVNVVVPPPDDCDVVNVVPDDDPDDDDFDFDPQVVFDADDDPPFDWDWAQDCVPPVDNRWIFIHGPVRGTRGTTDDD

Solvent-accessible surface area (backbone atoms only — not comparable to full-atom values): 7395 Å² total; per-residue (Å²): 139,82,89,74,81,79,86,81,72,74,86,75,75,60,71,79,58,72,74,43,93,39,60,36,88,88,79,77,42,70,54,80,48,74,68,61,56,58,68,62,76,75,65,72,88,47,75,74,62,56,76,72,64,75,88,89,77,87,84,90,83,58,79,34,60,50,91,80,40,83,37,70,80,61,90,95,57,72,67,46,81,42,82,34,62,83,40,92,90,38,59,83,36,33,37,32,20,30,87,87,66,37,48,28,30,27,55,65,86,128

Nearest PDB structures (foldseek):
  4xzg-assembly1_A  TM=1.007E+00  e=3.902E-07  Homo sapiens
  3k2y-assembly1_A  TM=9.093E-01  e=8.723E-03  Lactiplantibacillus plantarum